Protein AF-A0A919X5G0-F1 (afdb_monomer)

Foldseek 3Di:
DDDDPQDDDDPQFWDWDKDFAADDDDAQKFWAKKWKWWDDPVDPDTHTQDMDGPPPDLRRDPPDPHGSDIDGGTIDTPRTFKMKMKTKMAHPVDRVDIDIDIDIDGD

Solvent-accessible surface area (bac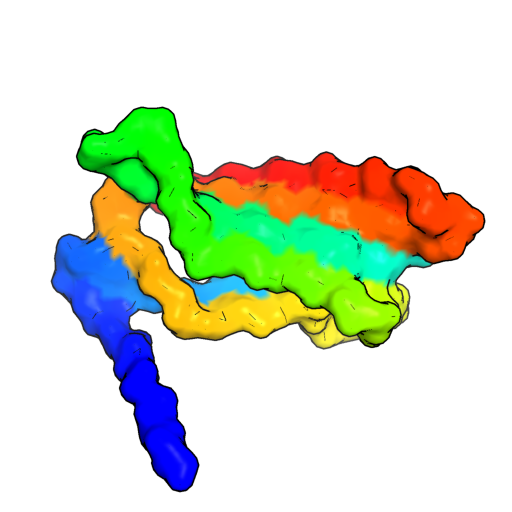kbone atoms only — not comparable to full-atom values): 6571 Å² total; per-residue (Å²): 131,84,76,78,79,77,79,71,68,42,84,93,54,24,46,64,43,67,52,72,42,66,87,86,72,88,73,69,45,30,50,47,34,40,39,34,29,30,46,40,88,92,51,99,59,68,46,76,75,50,73,50,65,39,87,83,75,50,70,55,61,81,88,52,93,63,56,73,44,74,50,69,74,47,76,43,50,65,73,37,57,38,40,40,40,37,41,30,34,28,34,65,90,46,80,82,49,71,48,79,50,80,47,76,48,72,119

Structure (mmCIF, N/CA/C/O backbone):
data_AF-A0A919X5G0-F1
#
_entry.id   AF-A0A919X5G0-F1
#
loop_
_atom_site.group_PDB
_atom_site.id
_atom_site.type_symbol
_atom_site.label_atom_id
_atom_site.label_alt_id
_atom_site.label_comp_id
_atom_site.label_asym_id
_atom_site.label_entity_id
_atom_site.label_seq_id
_atom_site.pdbx_PDB_ins_code
_atom_site.Cartn_x
_atom_site.Cartn_y
_atom_site.Cartn_z
_atom_site.occupancy
_atom_site.B_iso_or_equiv
_atom_site.auth_seq_id
_atom_site.auth_comp_id
_atom_site.auth_asym_id
_atom_site.auth_atom_id
_atom_site.pdbx_PDB_model_num
ATOM 1 N N . MET A 1 1 ? 16.990 -13.868 19.692 1.00 37.41 1 MET A N 1
ATOM 2 C CA . MET A 1 1 ? 16.134 -13.113 18.753 1.00 37.41 1 MET A CA 1
ATOM 3 C C . MET A 1 1 ? 14.801 -12.891 19.447 1.00 37.41 1 MET A C 1
ATOM 5 O O . MET A 1 1 ? 14.323 -13.860 20.033 1.00 37.41 1 MET A O 1
ATOM 9 N N . PRO A 1 2 ? 14.247 -11.669 19.498 1.00 38.72 2 PRO A N 1
ATOM 10 C CA . PRO A 1 2 ? 12.903 -11.499 20.028 1.00 38.72 2 PRO A CA 1
ATOM 11 C C . PRO A 1 2 ? 11.925 -12.183 19.067 1.00 38.72 2 PRO A C 1
ATOM 13 O O . PRO A 1 2 ? 12.079 -12.074 17.853 1.00 38.72 2 PRO A O 1
ATOM 16 N N . LYS A 1 3 ? 10.970 -12.942 19.615 1.00 41.31 3 LYS A N 1
ATOM 17 C CA . LYS A 1 3 ? 9.825 -13.452 18.856 1.00 41.31 3 LYS A CA 1
ATOM 18 C C . LYS A 1 3 ? 9.080 -12.238 18.308 1.00 41.31 3 LYS A C 1
ATOM 20 O O . LYS A 1 3 ? 8.732 -11.362 19.094 1.00 41.31 3 LYS A O 1
ATOM 25 N N . SER A 1 4 ? 8.854 -12.178 16.999 1.00 51.06 4 SER A N 1
ATOM 26 C CA . SER A 1 4 ? 7.773 -11.346 16.477 1.00 51.06 4 SER A CA 1
ATOM 27 C C . SER A 1 4 ? 6.503 -11.802 17.190 1.00 51.06 4 SER A C 1
ATOM 29 O O . SER A 1 4 ? 6.163 -12.983 17.119 1.00 51.06 4 SER A O 1
ATOM 31 N N . GLU A 1 5 ? 5.858 -10.925 17.953 1.00 56.81 5 GLU A N 1
ATOM 32 C CA . GLU A 1 5 ? 4.494 -11.194 18.394 1.00 56.81 5 GLU A CA 1
ATOM 33 C C . GLU A 1 5 ? 3.654 -11.305 17.119 1.00 56.81 5 GLU A C 1
ATOM 35 O O . GLU A 1 5 ? 3.486 -10.323 16.398 1.00 56.81 5 GLU A O 1
ATOM 40 N N . GLU A 1 6 ? 3.234 -12.523 16.769 1.00 57.72 6 GLU A N 1
ATOM 41 C CA . GLU A 1 6 ? 2.256 -12.730 15.705 1.00 57.72 6 GLU A CA 1
ATOM 42 C C . GLU A 1 6 ? 0.999 -11.948 16.097 1.00 57.72 6 GLU A C 1
ATOM 44 O O . GLU A 1 6 ? 0.382 -12.217 17.128 1.00 57.72 6 GLU A O 1
ATOM 49 N N . LEU A 1 7 ? 0.666 -10.920 15.314 1.00 63.91 7 LEU A N 1
ATOM 50 C CA . LEU A 1 7 ? -0.559 -10.156 15.502 1.00 63.91 7 LEU A CA 1
ATOM 51 C C . LEU A 1 7 ? -1.738 -11.066 15.151 1.00 63.91 7 LEU A C 1
ATOM 53 O O . LEU A 1 7 ? -2.032 -11.287 13.979 1.00 63.91 7 LEU A O 1
ATOM 57 N N . GLU A 1 8 ? -2.407 -11.607 16.165 1.00 72.75 8 GLU A N 1
ATOM 58 C CA . GLU A 1 8 ? -3.669 -12.316 15.971 1.00 72.75 8 GLU A CA 1
ATOM 59 C C . GLU A 1 8 ? -4.813 -11.315 15.741 1.00 72.75 8 GLU A C 1
ATOM 61 O O . GLU A 1 8 ? -4.824 -10.241 16.353 1.00 72.75 8 GLU A O 1
ATOM 66 N N . PRO A 1 9 ? -5.806 -11.635 14.889 1.00 75.25 9 PRO A N 1
ATOM 67 C CA . PRO A 1 9 ? -6.999 -10.812 14.747 1.00 75.25 9 PRO A CA 1
ATOM 68 C C . PRO A 1 9 ? -7.660 -10.570 16.100 1.00 75.25 9 PRO A C 1
ATOM 70 O O . PRO A 1 9 ? -7.850 -11.497 16.888 1.00 75.25 9 PRO A O 1
ATOM 73 N N . LYS A 1 10 ? -8.078 -9.326 16.342 1.00 84.75 10 LYS A N 1
ATOM 74 C CA . LYS A 1 10 ? -8.911 -8.981 17.490 1.00 84.75 10 LYS A CA 1
ATOM 75 C C . LYS A 1 10 ? -10.298 -8.611 16.975 1.00 84.75 10 LYS A C 1
ATOM 77 O O . LYS A 1 10 ? -10.499 -7.448 16.600 1.00 84.75 10 LYS A O 1
ATOM 82 N N . PRO A 1 11 ? -11.244 -9.573 16.951 1.00 75.19 11 PRO A N 1
ATOM 83 C CA . PRO A 1 11 ? -12.599 -9.336 16.475 1.00 75.19 11 PRO A CA 1
ATOM 84 C C . PRO A 1 11 ? -13.191 -8.078 17.109 1.00 75.19 11 PRO A C 1
ATOM 86 O O . PRO A 1 11 ? -12.918 -7.777 18.270 1.00 75.19 11 PRO A O 1
ATOM 89 N N . GLU A 1 12 ? -13.963 -7.329 16.323 1.00 81.94 12 GLU A N 1
ATOM 90 C CA . GLU A 1 12 ? -14.554 -6.026 16.679 1.00 81.94 12 GLU A CA 1
ATOM 91 C C . GLU A 1 12 ? -13.575 -4.847 16.793 1.00 81.94 12 GLU A C 1
ATOM 93 O O . GLU A 1 12 ? -14.029 -3.702 16.802 1.00 81.94 12 GLU A O 1
ATOM 98 N N . VAL A 1 13 ? -12.256 -5.076 16.803 1.00 86.94 13 VAL A N 1
ATOM 99 C CA . VAL A 1 13 ? -11.245 -4.004 16.843 1.00 86.94 13 VAL A CA 1
ATOM 100 C C . VAL A 1 13 ? -10.507 -3.888 15.514 1.00 86.94 13 VAL A C 1
ATOM 102 O O . VAL A 1 13 ? -10.478 -2.809 14.926 1.00 86.94 13 VAL A O 1
ATOM 105 N N . TYR A 1 14 ? -9.924 -4.981 15.028 1.00 89.44 14 TYR A N 1
ATOM 106 C CA . TYR A 1 14 ? -9.252 -5.028 13.733 1.00 89.44 14 TYR A CA 1
ATOM 107 C C . TYR A 1 14 ? -9.253 -6.443 13.155 1.00 89.44 14 TYR A C 1
ATOM 109 O O . TYR A 1 14 ? -9.208 -7.439 13.880 1.00 89.44 14 TYR A O 1
ATOM 117 N N . ASN A 1 15 ? -9.238 -6.510 11.831 1.00 90.00 15 ASN A N 1
ATOM 118 C CA . ASN A 1 15 ? -8.949 -7.719 11.073 1.00 90.00 15 ASN A CA 1
ATOM 119 C C . ASN A 1 15 ? -7.506 -7.653 10.559 1.00 90.00 15 ASN A C 1
ATOM 121 O O . ASN A 1 15 ? -6.966 -6.566 10.348 1.00 90.00 15 ASN A O 1
ATOM 125 N N . ILE A 1 16 ? -6.884 -8.812 10.363 1.00 91.06 16 ILE A N 1
ATOM 126 C CA . ILE A 1 16 ? -5.532 -8.918 9.810 1.00 91.06 16 ILE A CA 1
ATOM 127 C C . ILE A 1 16 ? -5.634 -9.256 8.328 1.00 91.06 16 ILE A C 1
ATOM 129 O O . ILE A 1 16 ? -6.372 -10.168 7.956 1.00 91.06 16 ILE A O 1
ATOM 133 N N . TYR A 1 17 ? -4.884 -8.531 7.500 1.00 90.69 17 TYR A N 1
ATOM 134 C CA . TYR A 1 17 ? -4.840 -8.737 6.058 1.00 90.69 17 TYR A CA 1
ATOM 135 C C . TYR A 1 17 ? -3.406 -8.926 5.557 1.00 90.69 17 TYR A C 1
ATOM 137 O O . TYR A 1 17 ? -2.422 -8.571 6.215 1.00 90.69 17 TYR A O 1
ATOM 145 N N . 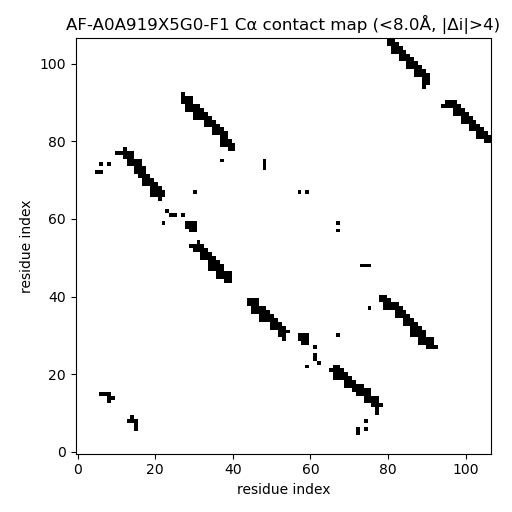SER A 1 18 ? -3.316 -9.490 4.358 1.00 91.31 18 SER A N 1
ATOM 146 C CA . SER A 1 18 ? -2.122 -9.518 3.524 1.00 91.31 18 SER A CA 1
ATOM 147 C C . SER A 1 18 ? -2.440 -8.882 2.174 1.00 91.31 18 SER A C 1
ATOM 149 O O . SER A 1 18 ? -3.592 -8.871 1.739 1.00 91.31 18 SER A O 1
ATOM 151 N N . MET A 1 19 ? -1.418 -8.343 1.520 1.00 90.25 19 MET A N 1
ATOM 152 C CA . MET A 1 19 ? -1.536 -7.698 0.221 1.00 90.25 19 MET A CA 1
ATOM 153 C C . MET A 1 19 ? -0.353 -8.100 -0.642 1.00 90.25 19 MET A C 1
ATOM 155 O O . MET A 1 19 ? 0.796 -7.931 -0.234 1.00 90.25 19 MET A O 1
ATOM 159 N N . ASP A 1 20 ? -0.670 -8.564 -1.845 1.00 88.88 20 ASP A N 1
ATOM 160 C CA . ASP A 1 20 ? 0.296 -8.886 -2.881 1.00 88.88 20 ASP A CA 1
ATOM 161 C C . ASP A 1 20 ? 0.067 -7.961 -4.077 1.00 88.88 20 ASP A C 1
ATOM 163 O O . ASP A 1 20 ? -1.060 -7.786 -4.546 1.00 88.88 20 ASP A O 1
ATOM 167 N N . VAL A 1 21 ? 1.145 -7.359 -4.571 1.00 85.88 21 VAL A N 1
ATOM 168 C CA . VAL A 1 21 ? 1.138 -6.499 -5.756 1.00 85.88 21 VAL A CA 1
ATOM 169 C C . VAL A 1 21 ? 1.916 -7.200 -6.852 1.00 85.88 21 VAL A C 1
ATOM 171 O O . VAL A 1 21 ? 3.092 -7.506 -6.678 1.00 85.88 21 VAL A O 1
ATOM 174 N N . THR A 1 22 ? 1.265 -7.424 -7.990 1.00 85.31 22 THR A N 1
ATOM 175 C CA . THR A 1 22 ? 1.875 -8.048 -9.169 1.00 85.31 22 THR A CA 1
ATOM 176 C C . THR A 1 22 ? 1.657 -7.148 -10.373 1.00 85.31 22 THR A C 1
ATOM 178 O O . THR A 1 22 ? 0.528 -6.746 -10.655 1.00 85.31 22 THR A O 1
ATOM 181 N N . TYR A 1 23 ? 2.733 -6.826 -11.084 1.00 82.38 23 TYR A N 1
ATOM 182 C CA . TYR A 1 23 ? 2.633 -6.126 -12.357 1.00 82.38 23 TYR A CA 1
ATOM 183 C C . TYR A 1 23 ? 2.201 -7.091 -13.468 1.00 82.38 23 TYR A C 1
ATOM 185 O O . TYR A 1 23 ? 2.769 -8.171 -13.606 1.00 82.38 23 TYR A O 1
ATOM 193 N N . ILE A 1 24 ? 1.209 -6.690 -14.265 1.00 85.12 24 ILE A N 1
ATOM 194 C CA . ILE A 1 24 ? 0.618 -7.516 -15.336 1.00 85.12 24 ILE A CA 1
ATOM 195 C C . ILE A 1 24 ? 0.826 -6.942 -16.747 1.00 85.12 24 ILE A C 1
ATOM 197 O O . ILE A 1 24 ? 0.225 -7.435 -17.700 1.00 85.12 24 ILE A O 1
ATOM 201 N N . GLY A 1 25 ? 1.610 -5.869 -16.886 1.00 81.75 25 GLY A N 1
ATOM 202 C CA . GLY A 1 25 ? 1.911 -5.260 -18.184 1.00 81.75 25 GLY A CA 1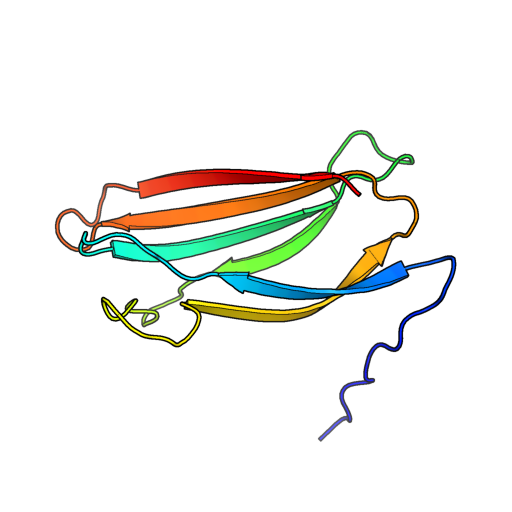
ATOM 203 C C . GLY A 1 25 ? 3.183 -5.817 -18.830 1.00 81.75 25 GLY A C 1
ATOM 204 O O . GLY A 1 25 ? 3.842 -6.707 -18.295 1.00 81.75 25 GLY A O 1
ATOM 205 N N . ASP A 1 26 ? 3.528 -5.278 -19.996 1.00 81.75 26 ASP A N 1
ATOM 206 C CA . ASP A 1 26 ? 4.643 -5.711 -20.848 1.00 81.75 26 ASP A CA 1
ATOM 207 C C . ASP A 1 26 ? 5.807 -4.704 -20.927 1.00 81.75 26 ASP A C 1
ATOM 209 O O . ASP A 1 26 ? 6.842 -4.985 -21.546 1.00 81.75 26 ASP A O 1
ATOM 213 N N . GLU A 1 27 ? 5.681 -3.559 -20.257 1.00 79.88 27 GLU A N 1
ATOM 214 C CA . GLU A 1 27 ? 6.680 -2.489 -20.244 1.00 79.88 27 GLU A CA 1
ATOM 215 C C . GLU A 1 27 ? 7.840 -2.789 -19.280 1.00 79.88 27 GLU A C 1
ATOM 217 O O . GLU A 1 27 ? 7.686 -3.476 -18.269 1.00 79.88 27 GLU A O 1
ATOM 222 N N . ASP A 1 28 ? 9.026 -2.251 -19.582 1.00 80.06 28 ASP A N 1
ATOM 223 C CA . ASP A 1 28 ? 10.188 -2.305 -18.684 1.00 80.06 28 ASP A CA 1
ATOM 224 C C . ASP A 1 28 ? 10.054 -1.246 -17.580 1.00 80.06 28 ASP A C 1
ATOM 226 O O . ASP A 1 28 ? 10.426 -0.075 -17.747 1.00 80.06 28 ASP A O 1
ATOM 230 N N . ILE A 1 29 ? 9.491 -1.659 -16.443 1.00 80.75 29 ILE A N 1
ATOM 231 C CA . ILE A 1 29 ? 9.270 -0.805 -15.276 1.00 80.75 29 ILE A CA 1
ATOM 232 C C . ILE A 1 29 ? 9.839 -1.418 -13.992 1.00 80.75 29 ILE A C 1
ATOM 234 O O . ILE A 1 29 ? 9.927 -2.632 -13.830 1.00 80.75 29 ILE A O 1
ATOM 238 N N . LYS A 1 30 ? 10.158 -0.550 -13.032 1.00 81.62 30 LYS A N 1
ATOM 239 C CA . LYS A 1 30 ? 10.478 -0.904 -11.647 1.00 81.62 30 LYS A CA 1
ATOM 240 C C . LYS A 1 30 ? 9.397 -0.406 -10.712 1.00 81.62 30 LYS A C 1
ATOM 242 O O . LYS A 1 30 ? 8.786 0.639 -10.952 1.00 81.62 30 LYS A O 1
ATOM 247 N N . LEU A 1 31 ? 9.217 -1.114 -9.606 1.00 83.56 31 LEU A N 1
ATOM 248 C CA . LEU A 1 31 ? 8.413 -0.612 -8.506 1.00 83.56 31 LEU A CA 1
ATOM 249 C C . LEU A 1 31 ? 9.213 0.439 -7.733 1.00 83.56 31 LEU A C 1
ATOM 251 O O . LEU A 1 31 ? 10.291 0.156 -7.223 1.00 83.56 31 LEU A O 1
ATOM 255 N N . ASP A 1 32 ? 8.689 1.659 -7.668 1.00 85.06 32 ASP A N 1
ATOM 256 C CA . ASP A 1 32 ? 9.308 2.771 -6.939 1.00 85.06 32 ASP A CA 1
ATOM 257 C C . ASP A 1 32 ? 8.793 2.790 -5.497 1.00 85.06 32 ASP A C 1
ATOM 259 O O . ASP A 1 32 ? 9.574 2.831 -4.545 1.00 85.06 32 ASP A O 1
ATOM 263 N N . ARG A 1 33 ? 7.464 2.734 -5.329 1.00 89.69 33 ARG A N 1
ATOM 264 C CA . ARG A 1 33 ? 6.816 2.870 -4.022 1.00 89.69 33 ARG A CA 1
ATOM 265 C C . ARG A 1 33 ? 5.414 2.265 -3.998 1.00 89.69 33 ARG A C 1
ATOM 267 O O . ARG A 1 33 ? 4.656 2.448 -4.945 1.00 89.69 33 ARG A O 1
ATOM 274 N N . VAL A 1 34 ? 5.046 1.635 -2.888 1.00 91.81 34 VAL A N 1
ATOM 275 C CA . VAL A 1 34 ? 3.664 1.283 -2.533 1.00 91.81 34 VAL A CA 1
ATOM 276 C C . VAL A 1 34 ? 3.324 1.961 -1.216 1.00 91.81 34 VAL A C 1
ATOM 278 O O . VAL A 1 34 ? 4.063 1.815 -0.247 1.00 91.81 34 VAL A O 1
ATOM 281 N N . GLU A 1 35 ? 2.214 2.685 -1.176 1.00 94.94 35 GLU A N 1
ATOM 282 C CA . GLU A 1 35 ? 1.684 3.308 0.036 1.00 94.94 35 GLU A CA 1
ATOM 283 C C . GLU A 1 35 ? 0.272 2.794 0.272 1.00 94.94 35 GLU A C 1
ATOM 285 O O . GLU A 1 35 ? -0.551 2.767 -0.648 1.00 94.94 35 GLU A O 1
ATOM 290 N N . VAL A 1 36 ? -0.014 2.397 1.506 1.00 95.62 36 VAL A N 1
ATO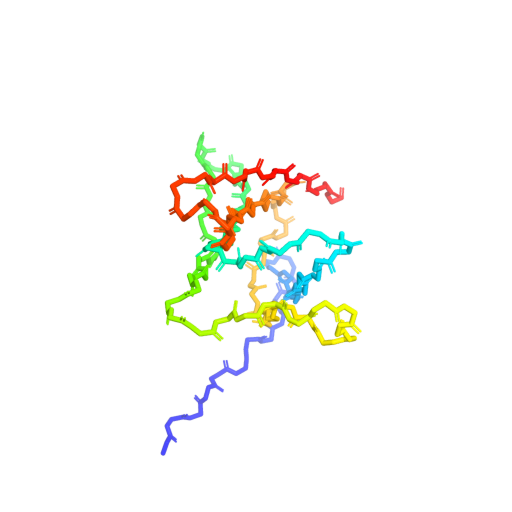M 291 C CA . VAL A 1 36 ? -1.321 1.874 1.885 1.00 95.62 36 VAL A CA 1
ATOM 292 C C . VAL A 1 36 ? -1.866 2.677 3.048 1.00 95.62 36 VAL A C 1
ATOM 294 O O . VAL A 1 36 ? -1.208 2.830 4.076 1.00 95.62 36 VAL A O 1
ATOM 297 N N . TYR A 1 37 ? -3.096 3.149 2.893 1.00 96.62 37 TYR A N 1
ATOM 298 C CA . TYR A 1 37 ? -3.809 3.941 3.882 1.00 96.62 37 TYR A CA 1
ATOM 299 C C . TYR A 1 37 ? -5.201 3.374 4.116 1.00 96.62 37 TYR A C 1
ATOM 301 O O . TYR A 1 37 ? -5.811 2.807 3.211 1.00 96.62 37 TYR A O 1
ATOM 309 N N . ARG A 1 38 ? -5.733 3.588 5.314 1.00 95.75 38 ARG A N 1
ATOM 310 C CA . ARG A 1 38 ? -7.148 3.371 5.619 1.00 95.75 38 ARG A CA 1
ATOM 311 C C . ARG A 1 38 ? -7.801 4.664 6.072 1.00 95.75 38 ARG A C 1
ATOM 313 O O . ARG A 1 38 ? -7.139 5.509 6.675 1.00 95.75 38 ARG A O 1
ATOM 320 N N . ASP A 1 39 ? -9.098 4.780 5.855 1.00 95.56 39 ASP A N 1
ATOM 321 C CA . ASP A 1 39 ? -9.891 5.805 6.519 1.00 95.56 39 ASP A CA 1
ATOM 322 C C . ASP A 1 39 ? -10.054 5.499 8.024 1.00 95.56 39 ASP A C 1
ATOM 324 O O . ASP A 1 39 ? -9.807 4.390 8.528 1.00 95.56 39 ASP A O 1
ATOM 328 N N . ASP A 1 40 ? -10.459 6.520 8.774 1.00 91.25 40 ASP A N 1
ATOM 329 C CA . ASP A 1 40 ? -10.880 6.364 10.158 1.00 91.25 40 ASP A CA 1
ATOM 330 C C . ASP A 1 40 ? -12.024 7.339 10.461 1.00 91.25 40 ASP A C 1
ATOM 332 O O . ASP A 1 40 ? -11.861 8.545 10.284 1.00 91.25 40 ASP A O 1
ATOM 336 N N . PRO A 1 41 ? -13.183 6.866 10.951 1.00 89.31 41 PRO A N 1
ATOM 337 C CA . PRO A 1 41 ? -14.335 7.734 11.190 1.00 89.31 41 PRO A CA 1
ATOM 338 C C . PRO A 1 41 ? -14.098 8.771 12.297 1.00 89.31 41 PRO A C 1
ATOM 340 O O . PRO A 1 41 ? -14.909 9.682 12.466 1.00 89.31 41 PRO A O 1
ATOM 343 N N . SER A 1 42 ? -13.027 8.631 13.087 1.00 90.00 42 SER A N 1
ATOM 344 C CA . SER A 1 42 ? -12.651 9.608 14.109 1.00 90.00 42 SER A CA 1
ATOM 345 C C . SER A 1 42 ? -11.779 10.754 13.584 1.00 90.00 42 SER A C 1
ATOM 347 O O . SER A 1 42 ? -11.602 11.745 14.298 1.00 90.00 42 SER A O 1
ATOM 349 N N . THR A 1 43 ? -11.259 10.659 12.355 1.00 90.88 43 THR A N 1
ATOM 350 C CA . THR A 1 43 ? -10.358 11.654 11.761 1.00 90.88 43 THR A CA 1
ATOM 351 C C . THR A 1 43 ? -10.829 12.099 10.378 1.00 90.88 43 THR A C 1
ATOM 353 O O . THR A 1 43 ? -11.605 11.437 9.703 1.00 90.88 43 THR A O 1
ATOM 356 N N . SER A 1 44 ? -10.366 13.273 9.943 1.00 91.69 44 SER A N 1
ATOM 357 C CA . SER A 1 44 ? -10.607 13.790 8.586 1.00 91.69 44 SER A CA 1
ATOM 358 C C . SER A 1 44 ? -9.489 13.446 7.595 1.00 91.69 44 SER A C 1
ATOM 360 O O . SER A 1 44 ? -9.523 13.901 6.455 1.00 91.69 44 SER A O 1
ATOM 362 N N . TYR A 1 45 ? -8.480 12.700 8.042 1.00 91.56 45 TYR A N 1
ATOM 363 C CA . TYR A 1 45 ? -7.321 12.286 7.260 1.00 91.56 45 TYR A CA 1
ATOM 364 C C . TYR A 1 45 ? -7.161 10.767 7.316 1.00 91.56 45 TYR A C 1
ATOM 366 O O . TYR A 1 45 ? -7.531 10.146 8.318 1.00 91.56 45 TYR A O 1
ATOM 374 N N . ASP A 1 46 ? -6.580 10.206 6.257 1.00 94.44 46 ASP A N 1
ATOM 375 C CA . ASP A 1 46 ? -6.292 8.777 6.160 1.00 94.44 46 ASP A CA 1
ATOM 376 C C . ASP A 1 46 ? -5.100 8.403 7.057 1.00 94.44 46 ASP A C 1
ATOM 378 O O . ASP A 1 46 ? -4.133 9.159 7.194 1.00 94.44 46 ASP A O 1
ATOM 382 N N . ILE A 1 47 ? -5.160 7.219 7.661 1.00 94.62 47 ILE A N 1
ATOM 383 C CA . ILE A 1 47 ? -4.104 6.655 8.504 1.00 94.62 47 ILE A CA 1
ATOM 384 C C . ILE A 1 47 ? -3.244 5.724 7.653 1.00 94.62 47 ILE A C 1
ATOM 386 O O . ILE A 1 47 ? -3.751 4.772 7.059 1.00 94.62 47 ILE A O 1
ATOM 390 N N . GLU A 1 48 ? -1.936 5.977 7.622 1.00 94.69 48 GLU A N 1
ATOM 391 C CA . GLU A 1 48 ? -0.970 5.102 6.956 1.00 94.69 48 GLU A CA 1
ATOM 392 C C . GLU A 1 48 ? -0.890 3.742 7.658 1.00 94.69 48 GLU A C 1
ATOM 394 O O . GLU A 1 48 ? -0.762 3.658 8.882 1.00 94.69 48 GLU A O 1
ATOM 399 N N . LEU A 1 49 ? -0.965 2.677 6.864 1.00 93.62 49 LEU A N 1
ATOM 400 C CA . LEU A 1 49 ? -0.748 1.306 7.307 1.00 93.62 49 LEU A CA 1
ATOM 401 C C . LEU A 1 49 ? 0.707 0.903 7.092 1.00 93.62 49 LEU A C 1
ATOM 403 O O . LEU A 1 49 ? 1.352 0.431 8.025 1.00 93.62 49 LEU A O 1
ATOM 407 N N . PHE A 1 50 ? 1.224 1.113 5.883 1.00 91.81 50 PHE A N 1
ATOM 408 C CA . PHE A 1 50 ? 2.639 0.954 5.577 1.00 91.81 50 PHE A CA 1
ATOM 409 C C . PHE A 1 50 ? 3.009 1.671 4.279 1.00 91.81 50 PHE A C 1
ATOM 411 O O . PHE A 1 50 ? 2.177 1.856 3.386 1.00 91.81 50 PHE A O 1
ATOM 418 N N . THR A 1 51 ? 4.298 1.975 4.160 1.00 91.31 51 THR A N 1
ATOM 419 C CA . THR A 1 51 ? 4.949 2.338 2.905 1.00 91.31 51 THR A CA 1
ATOM 420 C C . THR A 1 51 ? 6.081 1.358 2.646 1.00 91.31 51 THR A C 1
ATOM 422 O O . THR A 1 51 ? 6.911 1.109 3.520 1.00 91.31 51 THR A O 1
ATOM 425 N N . ALA A 1 52 ? 6.128 0.817 1.435 1.00 86.62 52 ALA A N 1
ATOM 426 C CA . ALA A 1 52 ? 7.231 0.001 0.957 1.00 86.62 52 ALA A CA 1
ATOM 427 C C . ALA A 1 52 ? 7.889 0.704 -0.232 1.00 86.62 52 ALA A C 1
ATOM 429 O O . ALA A 1 52 ? 7.223 1.033 -1.215 1.00 86.62 52 ALA A O 1
ATOM 430 N N . THR A 1 53 ? 9.190 0.960 -0.138 1.00 82.56 53 THR A N 1
ATOM 431 C CA . THR A 1 53 ? 9.981 1.561 -1.214 1.00 82.56 53 THR A CA 1
ATOM 432 C C . THR A 1 53 ? 10.876 0.511 -1.855 1.00 82.56 53 THR A C 1
ATOM 434 O O . THR A 1 53 ? 11.416 -0.372 -1.187 1.00 82.56 53 THR A O 1
ATOM 437 N N . GLY A 1 54 ? 11.017 0.589 -3.176 1.00 67.00 54 GLY A N 1
ATOM 438 C CA . GLY A 1 54 ? 11.897 -0.286 -3.944 1.00 67.00 54 GLY A CA 1
ATOM 439 C C . GLY A 1 54 ? 13.347 0.180 -3.879 1.00 67.00 54 GLY A C 1
ATOM 440 O O . GLY A 1 54 ? 13.930 0.462 -4.924 1.00 67.00 54 GLY A O 1
ATOM 441 N N . ASP A 1 55 ? 13.916 0.321 -2.678 1.00 54.53 55 ASP A N 1
ATOM 442 C CA . ASP A 1 55 ? 15.268 0.851 -2.460 1.00 54.53 55 ASP A CA 1
ATOM 443 C C . ASP A 1 55 ? 16.336 -0.076 -3.082 1.00 54.53 55 ASP A C 1
ATOM 445 O O . ASP A 1 55 ? 16.946 -0.904 -2.408 1.00 54.53 55 ASP A O 1
ATOM 449 N N . GLY A 1 56 ? 16.567 0.067 -4.390 1.00 50.56 56 GLY A N 1
ATOM 450 C CA . GLY A 1 56 ? 17.712 -0.476 -5.125 1.00 50.56 56 GLY A CA 1
ATOM 451 C C . GLY A 1 56 ? 17.389 -1.540 -6.173 1.00 50.56 56 GLY A C 1
ATOM 452 O O . GLY A 1 56 ? 17.688 -1.317 -7.344 1.00 50.56 56 GLY A O 1
ATOM 453 N N . ASP A 1 57 ? 16.775 -2.662 -5.784 1.00 48.41 57 ASP A N 1
ATOM 454 C CA . ASP A 1 57 ? 16.893 -3.915 -6.560 1.00 48.41 57 ASP A CA 1
ATOM 455 C C . ASP A 1 57 ? 15.589 -4.716 -6.754 1.00 48.41 57 ASP A C 1
ATOM 457 O O . ASP A 1 57 ? 15.634 -5.882 -7.144 1.00 48.41 57 ASP A O 1
ATOM 461 N N . LEU A 1 58 ? 14.407 -4.121 -6.549 1.00 55.28 58 LEU A N 1
ATOM 462 C CA . LEU A 1 58 ? 13.148 -4.752 -6.979 1.00 55.28 58 LEU A CA 1
ATOM 463 C C . LEU A 1 58 ? 12.955 -4.541 -8.490 1.00 55.28 58 LEU A C 1
ATOM 465 O O . LEU A 1 58 ? 12.147 -3.724 -8.937 1.00 55.28 58 LEU A O 1
ATOM 469 N N . VAL A 1 59 ? 13.760 -5.251 -9.285 1.00 56.06 59 VAL A N 1
ATOM 470 C CA . VAL A 1 59 ? 13.488 -5.441 -10.713 1.00 56.06 59 VAL A CA 1
ATOM 471 C C . VAL A 1 59 ? 12.288 -6.366 -10.802 1.00 56.06 59 VAL A C 1
ATOM 473 O O . VAL A 1 59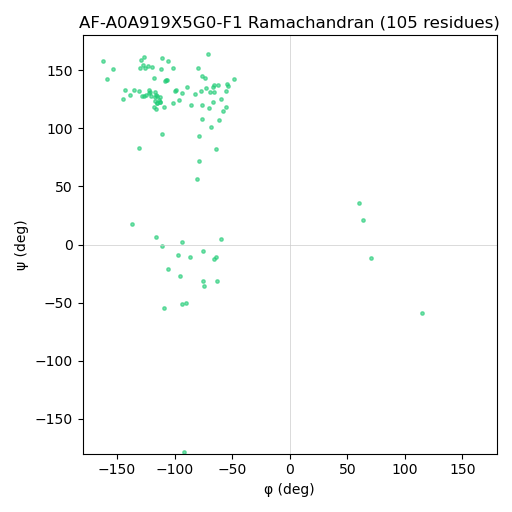 ? 12.329 -7.501 -10.332 1.00 56.06 59 VAL A O 1
ATOM 476 N N . ILE A 1 60 ? 11.201 -5.867 -11.377 1.00 63.94 60 ILE A N 1
ATOM 477 C CA . ILE A 1 60 ? 10.055 -6.715 -11.663 1.00 63.94 60 ILE A CA 1
ATOM 478 C C . ILE A 1 60 ? 10.421 -7.527 -12.894 1.00 63.94 60 ILE A C 1
ATOM 480 O O . ILE A 1 60 ? 10.497 -6.997 -14.001 1.00 63.94 60 ILE A O 1
ATOM 484 N N . GLU A 1 61 ? 10.678 -8.815 -12.708 1.00 57.97 61 GLU A N 1
ATOM 485 C CA . GLU A 1 61 ? 10.868 -9.710 -13.840 1.00 57.97 61 GLU A CA 1
ATOM 486 C C . GLU A 1 61 ? 9.546 -9.847 -14.606 1.00 57.97 61 GLU A C 1
ATOM 488 O O . GLU A 1 61 ? 8.517 -10.247 -14.050 1.00 57.97 61 GLU A O 1
ATOM 493 N N . LYS A 1 62 ? 9.566 -9.508 -15.902 1.00 60.16 62 LYS A N 1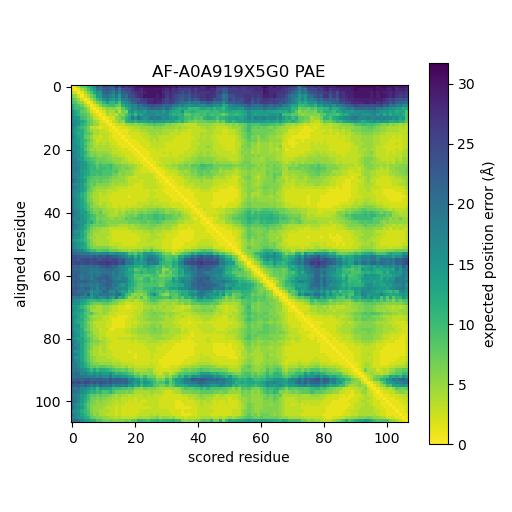
ATOM 494 C CA . LYS A 1 62 ? 8.415 -9.699 -16.792 1.00 60.16 62 LYS A CA 1
ATOM 495 C C . LYS A 1 62 ? 7.976 -11.160 -16.755 1.00 60.16 62 LYS A C 1
ATOM 497 O O . LYS A 1 62 ? 8.795 -12.055 -16.950 1.00 60.16 62 LYS A O 1
ATOM 502 N N . ASN A 1 63 ? 6.674 -11.388 -16.594 1.00 57.66 63 ASN A N 1
ATOM 503 C CA . ASN A 1 63 ? 6.072 -12.724 -16.493 1.00 57.66 63 ASN A CA 1
ATOM 504 C C . ASN A 1 63 ? 6.525 -13.545 -15.270 1.00 57.66 63 ASN A C 1
ATOM 506 O O . ASN A 1 63 ? 6.396 -14.769 -15.288 1.00 57.66 63 ASN A O 1
ATOM 510 N N . SER A 1 64 ? 7.045 -12.909 -14.217 1.00 62.47 64 SER A N 1
ATOM 511 C CA . SER A 1 64 ? 7.230 -13.600 -12.943 1.00 62.47 64 SER A CA 1
ATOM 512 C C . SER A 1 64 ? 5.876 -13.895 -12.304 1.00 62.47 64 SER A C 1
ATOM 514 O O . SER A 1 64 ? 5.026 -13.016 -12.179 1.00 62.47 64 SER A O 1
ATOM 516 N N . GLU A 1 65 ? 5.684 -15.140 -11.874 1.00 60.06 65 GLU A N 1
ATOM 517 C CA . GLU A 1 65 ? 4.535 -15.542 -11.055 1.00 60.06 65 GLU A CA 1
ATOM 518 C C . GLU A 1 65 ? 4.672 -15.070 -9.593 1.00 60.06 65 GLU A C 1
ATOM 520 O O . GLU A 1 65 ? 3.752 -15.258 -8.797 1.00 60.06 65 GLU A O 1
ATOM 525 N N . GLN A 1 66 ? 5.814 -14.479 -9.212 1.00 58.38 66 GLN A N 1
ATOM 526 C CA . GLN A 1 66 ? 6.036 -13.970 -7.861 1.00 58.38 66 GLN A CA 1
ATOM 527 C C . GLN A 1 66 ? 5.579 -12.512 -7.727 1.00 58.38 66 GLN A C 1
ATOM 529 O O . GLN A 1 66 ? 5.898 -11.686 -8.589 1.00 58.38 66 GLN A O 1
ATOM 534 N N . PRO A 1 67 ? 4.876 -12.165 -6.633 1.00 57.78 67 PRO A N 1
ATOM 535 C CA . PRO A 1 67 ? 4.449 -10.796 -6.402 1.00 57.78 67 PRO A CA 1
ATOM 536 C C . PRO A 1 67 ? 5.661 -9.873 -6.256 1.00 57.78 67 PRO A C 1
ATOM 538 O O . PRO A 1 67 ? 6.634 -10.190 -5.573 1.00 57.78 67 PRO A O 1
ATOM 541 N N . SER A 1 68 ? 5.580 -8.702 -6.886 1.00 70.31 68 SER A N 1
ATOM 542 C CA . SER A 1 68 ? 6.605 -7.656 -6.829 1.00 70.31 68 SER A CA 1
ATOM 543 C C . SER A 1 68 ? 6.780 -7.113 -5.408 1.00 70.31 68 SER A C 1
ATOM 545 O O . SER A 1 68 ? 7.884 -6.734 -5.030 1.00 70.31 68 SER A O 1
ATOM 547 N N . ILE A 1 69 ? 5.699 -7.111 -4.617 1.00 76.25 69 ILE A N 1
ATOM 548 C CA . ILE A 1 69 ? 5.694 -6.900 -3.165 1.00 76.25 69 ILE A CA 1
ATOM 549 C C . ILE A 1 69 ? 4.640 -7.808 -2.539 1.00 76.25 69 ILE A C 1
ATOM 551 O O . ILE A 1 69 ? 3.495 -7.801 -2.987 1.00 76.25 69 ILE A O 1
ATOM 555 N N . GLY A 1 70 ? 5.016 -8.505 -1.465 1.00 80.44 70 GLY A N 1
ATOM 556 C CA . GLY A 1 70 ? 4.086 -9.135 -0.531 1.00 80.44 70 GLY A CA 1
ATOM 557 C C . GLY A 1 70 ? 4.247 -8.524 0.858 1.00 80.44 70 GLY A C 1
ATOM 558 O O . GLY A 1 70 ? 5.326 -8.603 1.448 1.00 80.44 70 GLY A O 1
ATOM 559 N N . HIS A 1 71 ? 3.190 -7.907 1.386 1.00 85.75 71 HIS A N 1
ATOM 560 C CA . HIS A 1 71 ? 3.146 -7.420 2.765 1.00 85.75 71 HIS A CA 1
ATOM 561 C C . HIS A 1 71 ? 2.107 -8.214 3.551 1.00 85.75 71 HIS A C 1
ATOM 563 O O . HIS A 1 71 ? 0.932 -8.279 3.185 1.00 85.75 71 HIS A O 1
ATOM 569 N N . GLN A 1 72 ? 2.534 -8.811 4.657 1.00 87.69 72 GLN A N 1
ATOM 570 C CA . GLN A 1 72 ? 1.695 -9.674 5.483 1.00 87.69 72 GLN A CA 1
ATOM 571 C C . GLN A 1 72 ? 1.382 -9.016 6.826 1.00 87.69 72 GLN A C 1
ATOM 573 O O . GLN A 1 72 ? 2.093 -8.120 7.279 1.00 87.69 72 GLN A O 1
ATOM 578 N N . ASN A 1 73 ? 0.329 -9.505 7.475 1.00 88.12 73 ASN A N 1
ATOM 579 C CA . ASN A 1 73 ? 0.011 -9.235 8.875 1.00 88.12 73 ASN A CA 1
ATOM 580 C C . ASN A 1 73 ? -0.226 -7.757 9.231 1.00 88.12 73 ASN A C 1
ATOM 582 O O . ASN A 1 73 ? 0.128 -7.333 10.332 1.00 88.12 73 ASN A O 1
ATOM 586 N N . PHE A 1 74 ? -0.837 -6.964 8.342 1.00 89.44 74 PHE A N 1
ATOM 587 C CA . PHE A 1 74 ? -1.187 -5.582 8.682 1.00 89.44 74 PHE A CA 1
ATOM 588 C C . PHE A 1 74 ? -2.631 -5.482 9.213 1.00 89.44 74 PHE A C 1
ATOM 590 O O . PHE A 1 74 ? -3.556 -6.032 8.603 1.00 89.44 74 PHE A O 1
ATOM 597 N N . PRO A 1 75 ? -2.845 -4.806 10.359 1.00 91.25 75 PRO A N 1
ATOM 598 C CA . PRO A 1 75 ? -4.165 -4.675 10.959 1.00 91.25 75 PRO A CA 1
ATOM 599 C C . PRO A 1 75 ? -4.972 -3.546 10.310 1.00 91.25 75 PRO A C 1
ATOM 601 O O . PRO A 1 75 ? -4.528 -2.400 10.248 1.00 91.25 75 PRO A O 1
ATOM 604 N N . ILE A 1 76 ? -6.206 -3.845 9.909 1.00 92.31 76 ILE A N 1
ATOM 605 C CA . ILE A 1 76 ? -7.193 -2.851 9.472 1.00 92.31 76 ILE A CA 1
ATOM 606 C C . ILE A 1 76 ? -8.323 -2.806 10.499 1.00 92.31 76 ILE A C 1
ATOM 608 O O . ILE A 1 76 ? -8.912 -3.834 10.831 1.00 92.31 76 ILE A O 1
ATOM 612 N N . SER A 1 77 ? -8.630 -1.607 10.999 1.00 92.00 77 SER A N 1
ATOM 613 C CA . SER A 1 77 ? -9.749 -1.380 11.921 1.00 92.00 77 SER A CA 1
ATOM 614 C C . SER A 1 77 ? -11.064 -1.895 11.335 1.00 92.00 77 SER A C 1
ATOM 616 O O . SER A 1 77 ? -11.369 -1.628 10.178 1.00 92.00 77 SER A O 1
ATOM 618 N N . THR A 1 78 ? -11.893 -2.548 12.149 1.00 91.88 78 THR A N 1
ATOM 619 C CA . THR A 1 78 ? -13.261 -2.958 11.762 1.00 91.88 78 THR A CA 1
ATOM 620 C C . THR A 1 78 ? -14.189 -1.775 11.470 1.00 91.88 78 THR A C 1
ATOM 622 O O . THR A 1 78 ? -15.298 -1.967 10.985 1.00 91.88 78 THR A O 1
ATOM 625 N N . LYS A 1 79 ? -13.758 -0.553 11.803 1.00 93.50 79 LYS A N 1
ATOM 626 C CA . LYS A 1 79 ? -14.480 0.694 11.528 1.00 93.50 79 LYS A CA 1
ATOM 627 C C . LYS A 1 79 ? -14.012 1.404 10.257 1.00 93.50 79 LYS A C 1
ATOM 629 O O . LYS A 1 79 ? -14.620 2.407 9.902 1.00 93.50 79 LYS A O 1
ATOM 634 N N . ALA A 1 80 ? -12.921 0.948 9.642 1.00 93.75 80 ALA A N 1
ATOM 635 C CA . ALA A 1 80 ? -12.466 1.484 8.366 1.00 93.75 80 ALA A CA 1
ATOM 636 C C . ALA A 1 80 ? -13.414 1.011 7.259 1.00 93.75 80 ALA A C 1
ATOM 638 O O . ALA A 1 80 ? -13.786 -0.161 7.225 1.00 93.75 80 ALA A O 1
ATOM 639 N N . THR A 1 81 ? -13.810 1.920 6.377 1.00 94.75 81 THR A N 1
ATOM 640 C CA . THR A 1 81 ? -14.704 1.639 5.250 1.00 94.75 81 THR A CA 1
ATOM 641 C C . THR A 1 81 ? -13.970 1.599 3.915 1.00 94.75 81 THR A C 1
ATOM 643 O O . THR A 1 81 ? -14.460 0.977 2.969 1.00 94.75 81 THR A O 1
ATOM 646 N N . GLU A 1 82 ? -12.786 2.210 3.842 1.00 95.38 82 GLU A N 1
ATOM 647 C CA . GLU A 1 82 ? -11.993 2.340 2.628 1.00 95.38 82 GLU A CA 1
ATOM 648 C C . GLU A 1 82 ? -10.512 2.025 2.891 1.00 95.38 82 GLU A C 1
ATOM 650 O O . GLU A 1 82 ? -9.885 2.523 3.827 1.00 95.38 82 GLU A O 1
ATOM 655 N N . LEU A 1 83 ? -9.935 1.206 2.013 1.00 95.88 83 LEU A N 1
ATOM 656 C CA . LEU A 1 83 ? -8.498 0.972 1.913 1.00 95.88 83 LEU A CA 1
ATOM 657 C C . LEU A 1 83 ? -8.003 1.623 0.622 1.00 95.88 83 LEU A C 1
ATOM 659 O O . LEU A 1 83 ? -8.421 1.235 -0.469 1.00 95.88 83 LEU A O 1
ATOM 663 N N . LYS A 1 84 ? -7.101 2.593 0.742 1.00 97.00 84 LYS A N 1
ATOM 664 C CA . LYS A 1 84 ? -6.458 3.270 -0.382 1.00 97.00 84 LYS A CA 1
ATOM 665 C C . LYS A 1 84 ? -5.058 2.710 -0.580 1.00 97.00 84 LYS A C 1
ATOM 667 O O . LYS A 1 84 ? -4.226 2.775 0.321 1.00 97.00 84 LYS A O 1
ATOM 672 N N . VAL A 1 85 ? -4.797 2.192 -1.771 1.00 96.06 85 VAL A N 1
ATOM 673 C CA . VAL A 1 85 ? -3.495 1.674 -2.189 1.00 96.06 85 VAL A CA 1
ATOM 674 C C . VAL A 1 85 ? -2.987 2.542 -3.326 1.00 96.06 85 VAL A C 1
ATOM 676 O O . VAL A 1 85 ? -3.640 2.683 -4.358 1.00 96.06 85 VAL A O 1
ATOM 679 N N . ILE A 1 86 ? -1.817 3.131 -3.134 1.00 96.31 86 ILE A N 1
ATOM 680 C CA . ILE A 1 86 ? -1.141 3.957 -4.123 1.00 96.31 86 ILE A CA 1
ATOM 681 C C . ILE A 1 86 ? 0.114 3.220 -4.558 1.00 96.31 86 ILE A C 1
ATOM 683 O O . ILE A 1 86 ? 0.985 2.931 -3.740 1.00 96.31 86 ILE A O 1
ATOM 687 N N . ILE A 1 87 ? 0.226 2.956 -5.853 1.00 92.88 87 ILE A N 1
ATOM 688 C CA . ILE A 1 87 ? 1.382 2.284 -6.436 1.00 92.88 87 ILE A CA 1
ATOM 689 C C . ILE A 1 87 ? 2.077 3.258 -7.375 1.00 92.88 87 ILE A C 1
ATOM 691 O O . ILE A 1 87 ? 1.455 3.876 -8.237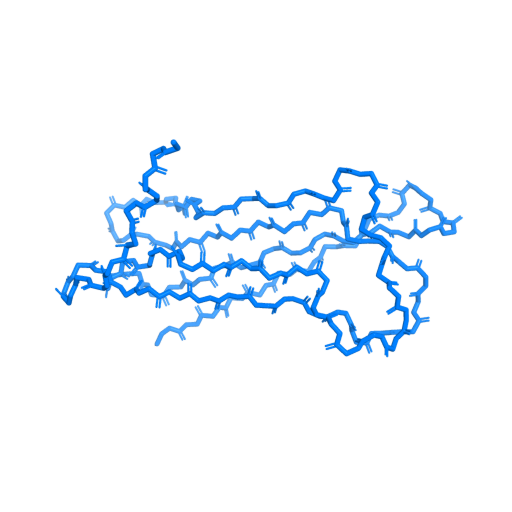 1.00 92.88 87 ILE A O 1
ATOM 695 N N . THR A 1 88 ? 3.379 3.425 -7.183 1.00 91.31 88 THR A N 1
ATOM 696 C CA . THR A 1 88 ? 4.236 4.237 -8.038 1.00 91.31 88 THR A CA 1
ATOM 697 C C . THR A 1 88 ? 5.245 3.335 -8.725 1.00 91.31 88 THR A C 1
ATOM 699 O O . THR A 1 88 ? 6.047 2.665 -8.076 1.00 91.31 88 THR A O 1
ATOM 702 N N . TRP A 1 89 ? 5.224 3.364 -10.049 1.00 87.69 89 TRP A N 1
ATOM 703 C CA . TRP A 1 89 ? 6.167 2.686 -10.922 1.00 87.69 89 TRP A CA 1
ATOM 704 C C . TRP A 1 89 ? 7.130 3.690 -11.550 1.00 87.69 89 TRP A C 1
ATOM 706 O O . TRP A 1 89 ? 6.820 4.878 -11.693 1.00 87.69 89 TRP A O 1
ATOM 716 N N . LYS A 1 90 ? 8.284 3.207 -11.992 1.00 85.88 90 LYS A N 1
ATOM 717 C CA . LYS A 1 90 ? 9.310 3.997 -12.668 1.00 85.88 90 LYS A CA 1
ATOM 718 C C . LYS A 1 90 ? 9.745 3.292 -13.945 1.00 85.88 90 LYS A C 1
ATOM 720 O O . LYS A 1 90 ? 10.031 2.102 -13.907 1.00 85.88 90 LYS A O 1
ATOM 725 N N . SER A 1 91 ? 9.815 4.018 -15.058 1.00 82.19 91 SER A N 1
ATOM 726 C CA . SER A 1 91 ? 10.361 3.460 -16.302 1.00 82.19 91 SER A CA 1
ATOM 727 C C . SER A 1 91 ? 11.851 3.144 -16.146 1.00 82.19 91 SER A C 1
ATOM 729 O O . SER A 1 91 ? 12.603 3.957 -15.599 1.00 82.19 91 SER A O 1
ATOM 731 N N . GLU A 1 92 ? 12.291 1.989 -16.649 1.00 77.19 92 GLU A N 1
ATOM 732 C CA . GLU A 1 92 ? 13.722 1.679 -16.745 1.00 77.19 92 GLU A CA 1
ATOM 733 C C . GLU A 1 92 ? 14.410 2.447 -17.879 1.00 77.19 92 GLU A C 1
ATOM 735 O O . GLU A 1 92 ? 15.552 2.881 -17.728 1.00 77.19 92 GLU A O 1
ATOM 740 N N . SER A 1 93 ? 13.710 2.651 -18.999 1.00 75.88 93 SER A N 1
ATOM 741 C CA . SER A 1 93 ? 14.254 3.310 -20.196 1.00 75.88 93 SER A CA 1
ATOM 742 C C . SER A 1 93 ? 14.370 4.828 -20.042 1.00 75.88 93 SER A C 1
ATOM 744 O O . SER A 1 93 ? 15.279 5.449 -20.590 1.00 75.88 93 SER A O 1
ATOM 746 N N . ASP A 1 94 ? 13.471 5.419 -19.259 1.00 69.12 94 ASP A N 1
ATOM 747 C CA . ASP A 1 94 ? 13.451 6.837 -18.926 1.00 69.12 94 ASP A CA 1
ATOM 748 C C . ASP A 1 94 ? 13.305 6.972 -17.412 1.00 69.12 94 ASP A C 1
ATOM 750 O O . ASP A 1 94 ? 12.210 7.157 -16.876 1.00 69.12 94 ASP A O 1
ATOM 754 N N . GLY A 1 95 ? 14.439 6.873 -16.713 1.00 65.25 95 GLY A N 1
ATOM 755 C CA . GLY A 1 95 ? 14.521 6.935 -15.254 1.00 65.25 95 GLY A CA 1
ATOM 756 C C . GLY A 1 95 ? 14.012 8.240 -14.622 1.00 65.25 95 GLY A C 1
ATOM 757 O O . GLY A 1 95 ? 14.137 8.407 -13.408 1.00 65.25 95 GLY A O 1
ATOM 758 N N . SER A 1 96 ? 13.456 9.171 -15.402 1.00 73.12 96 SER A N 1
ATOM 759 C CA . SER A 1 96 ? 12.754 10.355 -14.909 1.00 73.12 96 SER A CA 1
ATOM 760 C C . SER A 1 96 ? 11.233 10.168 -14.818 1.00 73.12 96 SER A C 1
ATOM 762 O O . SER A 1 96 ? 10.591 10.791 -13.967 1.00 73.12 96 SER A O 1
ATOM 764 N N . ARG A 1 97 ? 10.643 9.291 -15.643 1.00 81.38 97 ARG A N 1
ATOM 765 C CA . ARG A 1 97 ? 9.189 9.144 -15.751 1.00 81.38 97 ARG A CA 1
ATOM 766 C C . ARG A 1 97 ? 8.644 8.183 -14.696 1.00 81.38 97 ARG A C 1
ATOM 768 O O . ARG A 1 97 ? 8.995 7.002 -14.664 1.00 81.38 97 ARG A O 1
ATOM 775 N N . LYS A 1 98 ? 7.745 8.706 -13.857 1.00 85.81 98 LYS A N 1
ATOM 776 C CA . LYS A 1 98 ? 6.992 7.948 -12.851 1.00 85.81 98 LYS A CA 1
ATOM 777 C C . LYS A 1 98 ? 5.531 7.791 -13.269 1.00 85.81 98 LYS A C 1
ATOM 779 O O . LYS A 1 98 ? 4.938 8.734 -13.796 1.00 85.81 98 LYS A O 1
ATOM 784 N N . TYR A 1 99 ? 4.958 6.626 -12.996 1.00 89.00 99 TYR A N 1
ATOM 785 C CA . TYR A 1 99 ? 3.546 6.314 -13.209 1.00 89.00 99 TYR A CA 1
ATOM 786 C C . TYR A 1 99 ? 2.904 6.045 -11.856 1.00 89.00 99 TYR A C 1
ATOM 788 O O . TYR A 1 99 ? 3.441 5.261 -11.082 1.00 89.00 99 TYR A O 1
ATOM 796 N N . LYS A 1 100 ? 1.787 6.710 -11.559 1.00 93.38 100 LYS A N 1
ATOM 797 C CA . LYS A 1 100 ? 1.074 6.567 -10.288 1.00 93.38 100 LYS A CA 1
ATOM 798 C C . LYS A 1 100 ? -0.310 5.993 -10.549 1.00 93.38 100 LYS A C 1
ATOM 800 O O . LYS A 1 100 ? -1.062 6.562 -11.338 1.00 93.38 100 LYS A O 1
ATOM 805 N N . GLU A 1 101 ? -0.632 4.917 -9.854 1.00 93.81 101 GLU A N 1
ATOM 806 C CA . GLU A 1 101 ? -1.943 4.279 -9.856 1.00 93.81 101 GLU A CA 1
ATOM 807 C C . GLU A 1 101 ? -2.528 4.330 -8.446 1.00 93.81 101 GLU A C 1
ATOM 809 O O . GLU A 1 101 ? -1.804 4.227 -7.453 1.00 93.81 101 GLU A O 1
ATOM 814 N N . GLU A 1 102 ? -3.838 4.531 -8.358 1.00 96.38 102 GLU A N 1
ATOM 815 C CA . GLU A 1 102 ? -4.567 4.606 -7.096 1.00 96.38 102 GLU A CA 1
ATOM 816 C C . GLU A 1 102 ? -5.755 3.647 -7.148 1.00 96.38 102 GLU A C 1
ATOM 818 O O . GLU A 1 102 ? -6.557 3.681 -8.083 1.00 96.38 102 GLU A O 1
ATOM 823 N N . PHE A 1 103 ? -5.850 2.796 -6.132 1.00 96.12 103 PHE A N 1
ATOM 824 C CA . PHE A 1 103 ? -6.904 1.808 -5.962 1.00 96.12 103 PHE A CA 1
ATOM 825 C C . PHE A 1 103 ? -7.596 2.054 -4.626 1.00 96.12 103 PHE A C 1
ATOM 827 O O . PHE A 1 103 ? -6.936 2.139 -3.592 1.00 96.12 103 PHE A O 1
ATOM 834 N N . THR A 1 104 ? -8.925 2.120 -4.642 1.00 96.31 104 THR A N 1
ATOM 835 C CA . THR A 1 104 ? -9.735 2.222 -3.425 1.00 96.31 104 THR A CA 1
ATOM 836 C C . THR A 1 104 ? -10.608 0.986 -3.300 1.00 96.31 104 THR A C 1
ATOM 838 O O . THR A 1 104 ? -11.484 0.749 -4.133 1.00 96.31 104 THR A O 1
ATOM 841 N N . PHE A 1 105 ? -10.385 0.211 -2.245 1.00 94.06 105 PHE A N 1
ATOM 842 C CA . PHE A 1 105 ? -11.180 -0.961 -1.899 1.00 94.06 105 PHE A CA 1
ATOM 843 C C . PHE A 1 105 ? -12.182 -0.580 -0.817 1.00 94.06 105 PHE A C 1
ATOM 845 O O . PHE A 1 105 ? -11.815 0.054 0.170 1.00 94.06 105 PHE A O 1
ATOM 852 N N . LYS A 1 106 ? -13.440 -0.972 -1.006 1.00 92.75 106 LYS A N 1
ATOM 853 C CA . LYS A 1 106 ? -14.517 -0.754 -0.035 1.00 92.75 106 LYS A CA 1
ATOM 854 C C . LYS A 1 106 ? -14.892 -2.081 0.607 1.00 92.75 106 LYS A C 1
ATOM 856 O O . LYS A 1 106 ? -14.884 -3.100 -0.089 1.00 92.75 106 LYS A O 1
ATOM 861 N N . GLN A 1 107 ? -15.171 -2.052 1.907 1.00 76.81 107 GLN A N 1
ATOM 862 C CA . GLN A 1 107 ? -15.561 -3.236 2.677 1.00 76.81 107 GLN A CA 1
ATOM 863 C C . GLN A 1 107 ? -17.022 -3.637 2.434 1.00 76.81 107 GLN A C 1
ATOM 865 O O . GLN A 1 107 ? -17.854 -2.737 2.174 1.00 76.81 107 GLN A O 1
#

pLDDT: mean 81.29, std 14.9, range [37.41, 97.0]

Secondary structure (DSSP, 8-state):
-PPP-----BTTTEEEEEEEE---SSS-EEEEEEEEEE--TT-SSPEEEEEEE--S--B--TT-SS-SEEEEEEEEETT--EEEEEEEEEESSSTT-EEEEEEEEE-

Radius of gyration: 15.84 Å; Cα contacts (8 Å, |Δi|>4): 200; chains: 1; bounding box: 33×29×41 Å

Mean predicted aligned error: 7.8 Å

Nearest PDB structures (foldseek):
  1do6-assembly1_A  TM=4.084E-01  e=3.179E-02  Pyrococcus furiosus
  8s0d-assembly1_5  TM=2.019E-01  e=1.152E+00  Homo sapiens
  7pmn-assembly1_2  TM=1.444E-01  e=9.294E-01  Saccharomyces cerevisiae
  8p63-assembly1_5  TM=1.968E-01  e=1.865E+00  Saccharomyces cerevisiae
  8q6o-assembly1_2  TM=1.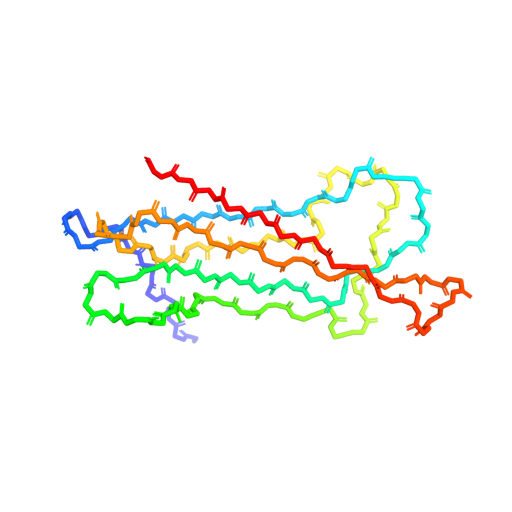742E-01  e=2.572E+00  Xenopus laevis

Sequence (107 aa):
MPKSEELEPKPEVYNIYSMDVTYIGDEDIKLDRVEVYRDDPSTSYDIELFTATGDGDLVIEKNSEQPSIGHQNFPISTKATELKVI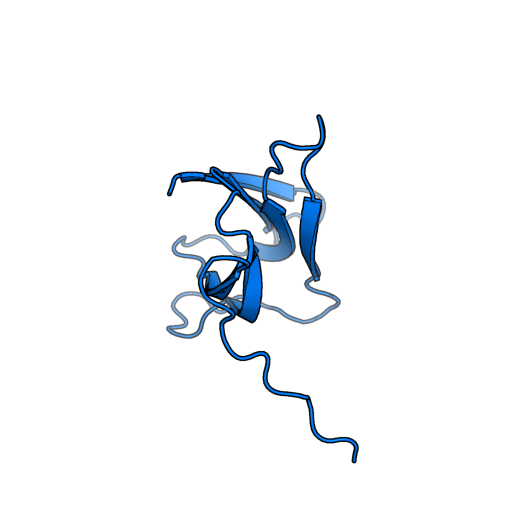ITWKSESDGSRKYKEEFTFKQ